Protein AF-L0PH10-F1 (afdb_monomer_lite)

Organism: Pneumocystis jirovecii (NCBI:txid42068)

Foldseek 3Di:
DAPPDLVVLLVVLVVCVVVVVLVVSLVNLPDPVSLVPDLSSLLSNLVSCVSVVVLVVSLCSLVVDPPPVPVPPDPDDDDPVPPDQDSQLVSLQSNLVSCVSVVVLVSSLVSLVSSCSRPVPPVVSVCCNVVVCSPPPPPPPDD

pLDDT: mean 80.14, std 20.11, range [38.38, 98.44]

Sequence (143 aa):
MGIEDPNDAFWLAQVYYHTGHYARARGLLMNRYLLEISVACRYLAALCLFKLSKWQEALDLLEEQNPYRQEVLSETVAKNPDGGVKFEASICYLRGVLYTNLNKFDKAKECYKEALVIDAKCYEAFEQLISNNLMTAEEGMKD

Secondary structure (DSSP, 8-state):
-----HHHHHHHHHHHHHTT-HHHHHHHH--HHHHHH-HHHHHHHHHHHHHTT-HHHHHHHHHTT-GGGS-TT-TTS---TT-PPPHHHHHHHHHHHHHHHTT-HHHHHHHHHHHHHH-TT-HHHHHHHHHT-TTSSSSS---

InterPro domains:
  IPR011990 Tetratricopeptide-like helical domain superfamily [G3DSA:1.25.40.10] (2-142)
  IPR011990 Tetratricopeptide-like helical domain superfamily [SSF48452] (6-129)
  IPR019734 Tetratricopeptide repeat [PF00515] (89-119)
  IPR019734 Tetratricopeptide repeat [PS50005] (89-122)
  IPR019734 Tetratricopeptide repeat [SM00028] (39-72)
  IPR019734 Tetratricopeptide repeat [SM00028] (89-122)

Structure (mmCIF, N/CA/C/O backbone):
data_AF-L0PH10-F1
#
_entry.id   AF-L0PH10-F1
#
loop_
_atom_site.group_PDB
_atom_site.id
_atom_site.type_symbol
_atom_site.label_atom_id
_atom_site.label_alt_id
_atom_site.label_comp_id
_atom_site.label_asym_id
_atom_site.label_entity_id
_atom_site.label_seq_id
_atom_site.pdbx_PDB_ins_code
_atom_site.Cartn_x
_atom_site.Cartn_y
_atom_site.Cartn_z
_atom_site.occupancy
_atom_site.B_iso_or_equiv
_atom_site.auth_seq_id
_atom_site.auth_comp_id
_atom_site.auth_asym_id
_atom_site.auth_atom_id
_atom_site.pdbx_PDB_model_num
ATOM 1 N N . MET A 1 1 ? 21.386 -7.491 -18.103 1.00 45.81 1 MET A N 1
ATOM 2 C CA . MET A 1 1 ? 20.782 -6.266 -18.655 1.00 45.81 1 MET A CA 1
ATOM 3 C C . MET A 1 1 ? 19.554 -6.001 -17.803 1.00 45.81 1 MET A C 1
ATOM 5 O O . MET A 1 1 ? 18.572 -6.719 -17.939 1.00 45.81 1 MET A O 1
ATOM 9 N N . GLY A 1 2 ? 19.709 -5.182 -16.761 1.00 60.03 2 GLY A N 1
ATOM 10 C CA . GLY A 1 2 ? 18.606 -4.871 -15.848 1.00 60.03 2 GLY A CA 1
ATOM 11 C C . GLY A 1 2 ? 17.652 -3.894 -16.521 1.00 60.03 2 GLY A C 1
ATOM 12 O O . GLY A 1 2 ? 18.070 -3.173 -17.421 1.00 60.03 2 GLY A O 1
ATOM 13 N N . ILE A 1 3 ? 16.384 -3.885 -16.115 1.00 67.50 3 ILE A N 1
ATOM 14 C CA . ILE A 1 3 ? 15.494 -2.790 -16.498 1.00 67.50 3 ILE A CA 1
ATOM 15 C C . ILE A 1 3 ? 16.003 -1.541 -15.776 1.00 67.50 3 ILE A C 1
ATOM 17 O O . ILE A 1 3 ? 15.975 -1.490 -14.546 1.00 67.50 3 ILE A O 1
ATOM 21 N N . GLU A 1 4 ? 16.549 -0.597 -16.538 1.00 71.38 4 GLU A N 1
ATOM 22 C CA . GLU A 1 4 ? 17.105 0.655 -16.010 1.00 71.38 4 GLU A CA 1
ATOM 23 C C . GLU A 1 4 ? 16.027 1.739 -15.874 1.00 71.38 4 GLU A C 1
ATOM 25 O O . GLU A 1 4 ? 16.144 2.597 -15.002 1.00 71.38 4 GLU A O 1
ATOM 30 N N . ASP A 1 5 ? 14.949 1.663 -16.664 1.00 87.88 5 ASP A N 1
ATOM 31 C CA . ASP A 1 5 ? 13.838 2.612 -16.601 1.00 87.88 5 ASP A CA 1
ATOM 32 C C . ASP A 1 5 ? 12.789 2.208 -15.538 1.00 87.88 5 ASP A C 1
ATOM 34 O O . ASP A 1 5 ? 12.239 1.099 -15.581 1.00 87.88 5 ASP A O 1
ATOM 38 N N . PRO A 1 6 ? 12.467 3.085 -14.569 1.00 87.62 6 PRO A N 1
ATOM 39 C CA . PRO A 1 6 ? 11.489 2.771 -13.532 1.00 87.62 6 PRO A CA 1
ATOM 40 C C . PRO A 1 6 ? 10.066 2.548 -14.026 1.00 87.62 6 PRO A C 1
ATOM 42 O O . PRO A 1 6 ? 9.339 1.788 -13.388 1.00 87.62 6 PRO A O 1
ATOM 45 N N . ASN A 1 7 ? 9.652 3.186 -15.121 1.00 88.81 7 ASN A N 1
ATOM 46 C CA . ASN A 1 7 ? 8.307 3.009 -15.656 1.00 88.81 7 ASN A CA 1
ATOM 47 C C . ASN A 1 7 ? 8.181 1.631 -16.303 1.00 88.81 7 ASN A C 1
ATOM 49 O O . ASN A 1 7 ? 7.219 0.922 -16.020 1.00 88.81 7 ASN A O 1
ATOM 53 N N . ASP A 1 8 ? 9.174 1.203 -17.084 1.00 93.06 8 ASP A N 1
ATOM 54 C CA . ASP A 1 8 ? 9.200 -0.150 -17.656 1.00 93.06 8 ASP A CA 1
ATOM 55 C C . ASP A 1 8 ? 9.178 -1.222 -16.558 1.00 93.06 8 ASP A C 1
ATOM 57 O O . ASP A 1 8 ? 8.422 -2.199 -16.629 1.00 93.06 8 ASP A O 1
ATOM 61 N N . ALA A 1 9 ? 9.972 -1.021 -15.499 1.00 92.81 9 ALA A N 1
ATOM 62 C CA . ALA A 1 9 ? 10.009 -1.930 -14.358 1.00 92.81 9 ALA A CA 1
ATOM 63 C C . ALA A 1 9 ? 8.660 -1.965 -13.628 1.00 92.81 9 ALA A C 1
ATOM 65 O O . ALA A 1 9 ? 8.181 -3.044 -13.266 1.00 92.81 9 ALA A O 1
ATOM 66 N N . PHE A 1 10 ? 8.032 -0.801 -13.443 1.00 93.31 10 PHE A N 1
ATOM 67 C CA . PHE A 1 10 ? 6.716 -0.671 -12.830 1.00 93.31 10 PHE A CA 1
ATOM 68 C C . PHE A 1 10 ? 5.634 -1.389 -13.642 1.00 93.31 10 PHE A C 1
ATOM 70 O O . PHE A 1 10 ? 4.932 -2.237 -13.088 1.00 93.31 10 PHE A O 1
ATOM 77 N N . TRP A 1 11 ? 5.522 -1.120 -14.946 1.00 94.25 11 TRP A N 1
ATOM 78 C CA . TRP A 1 11 ? 4.497 -1.724 -15.804 1.00 94.25 11 TRP A CA 1
ATOM 79 C C . TRP A 1 11 ? 4.658 -3.241 -15.901 1.00 94.25 11 TRP A C 1
ATOM 81 O O . TRP A 1 11 ? 3.678 -3.981 -15.775 1.00 94.25 11 TRP A O 1
ATOM 91 N N . LEU A 1 12 ? 5.891 -3.740 -16.031 1.00 95.62 12 LEU A N 1
ATOM 92 C CA . LEU A 1 12 ? 6.140 -5.180 -16.008 1.00 95.62 12 LEU A CA 1
ATOM 93 C C . LEU A 1 12 ? 5.771 -5.798 -14.649 1.00 95.62 12 LEU A C 1
ATOM 95 O O . LEU A 1 12 ? 5.140 -6.859 -14.590 1.00 95.62 12 LEU A O 1
ATOM 99 N N . ALA A 1 13 ? 6.126 -5.139 -13.545 1.00 96.44 13 ALA A N 1
ATOM 100 C CA . ALA A 1 13 ? 5.748 -5.599 -12.215 1.00 96.44 13 ALA A CA 1
ATOM 101 C C . ALA A 1 13 ? 4.228 -5.583 -12.000 1.00 96.44 13 ALA A C 1
ATOM 103 O O . ALA A 1 13 ? 3.709 -6.491 -11.349 1.00 96.44 13 ALA A O 1
ATOM 104 N N . GLN A 1 14 ? 3.502 -4.617 -12.571 1.00 95.88 14 GLN A N 1
ATOM 105 C CA . GLN A 1 14 ? 2.040 -4.582 -12.519 1.00 95.88 14 GLN A CA 1
ATOM 106 C C . GLN A 1 14 ? 1.418 -5.786 -13.224 1.00 95.88 14 GLN A C 1
ATOM 108 O O . GLN A 1 14 ? 0.504 -6.400 -12.674 1.00 95.88 14 GLN A O 1
ATOM 113 N N . VAL A 1 15 ? 1.940 -6.196 -14.385 1.00 97.69 15 VAL A N 1
ATOM 114 C CA . VAL A 1 15 ? 1.483 -7.426 -15.057 1.00 97.69 15 VAL A CA 1
ATOM 115 C C . VAL A 1 15 ? 1.692 -8.644 -14.152 1.00 97.69 15 VAL A C 1
ATOM 117 O O . VAL A 1 15 ? 0.779 -9.457 -13.974 1.00 97.69 15 VAL A O 1
ATOM 120 N N . TYR A 1 16 ? 2.858 -8.765 -13.510 1.00 97.94 16 TYR A N 1
ATOM 121 C CA . TYR A 1 16 ? 3.084 -9.838 -12.538 1.00 97.94 16 TYR A CA 1
ATOM 122 C C . TYR A 1 16 ? 2.136 -9.753 -11.335 1.00 97.94 16 TYR A C 1
ATOM 124 O O . TYR A 1 16 ? 1.640 -10.784 -10.886 1.00 97.94 16 TYR A O 1
ATOM 132 N N . TYR A 1 17 ? 1.846 -8.555 -10.830 1.00 98.00 17 TYR A N 1
ATOM 133 C CA . TYR A 1 17 ? 0.931 -8.349 -9.709 1.00 98.00 17 TYR A CA 1
ATOM 134 C C . TYR A 1 17 ? -0.499 -8.787 -10.047 1.00 98.00 17 TYR A C 1
ATOM 136 O O . TYR A 1 17 ? -1.081 -9.598 -9.328 1.00 98.00 17 TYR A O 1
ATOM 144 N N . HIS A 1 18 ? -1.050 -8.317 -11.169 1.00 97.12 18 HIS A N 1
ATOM 145 C CA . HIS A 1 18 ? -2.418 -8.641 -11.588 1.00 97.12 18 HIS A CA 1
ATOM 146 C C . HIS A 1 18 ? -2.599 -10.112 -11.981 1.00 97.12 18 HIS A C 1
ATOM 148 O O . HIS A 1 18 ? -3.701 -10.643 -11.877 1.00 97.12 18 HIS A O 1
ATOM 154 N N . THR A 1 19 ? -1.519 -10.795 -12.367 1.00 97.88 19 THR A N 1
ATOM 155 C CA . THR A 1 19 ? -1.518 -12.248 -12.615 1.00 97.88 19 THR A CA 1
ATOM 156 C C . THR A 1 19 ? -1.222 -13.084 -11.362 1.00 97.88 19 THR A C 1
ATOM 158 O O . THR A 1 19 ? -1.082 -14.300 -11.462 1.00 97.88 19 THR A O 1
ATOM 161 N N . GLY A 1 20 ? -1.106 -12.464 -10.181 1.00 97.31 20 GLY A N 1
ATOM 162 C CA . GLY A 1 20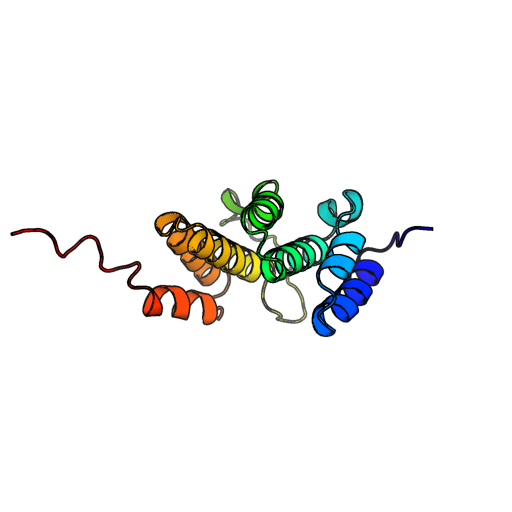 ? -0.881 -13.149 -8.902 1.00 97.31 20 GLY A CA 1
ATOM 163 C C . GLY A 1 20 ? 0.569 -13.569 -8.624 1.00 97.31 20 GLY A C 1
ATOM 164 O O . GLY A 1 20 ? 0.853 -14.187 -7.599 1.00 97.31 20 GLY A O 1
ATOM 165 N N . HIS A 1 21 ? 1.522 -13.213 -9.487 1.00 98.00 21 HIS A N 1
ATOM 166 C CA . HIS A 1 21 ? 2.945 -13.537 -9.342 1.00 98.00 21 HIS A CA 1
ATOM 167 C C . HIS A 1 21 ? 3.686 -12.535 -8.437 1.00 98.00 21 HIS A C 1
ATOM 169 O O . HIS A 1 21 ? 4.727 -11.983 -8.807 1.00 98.00 21 HIS A O 1
ATOM 175 N N . TYR A 1 22 ? 3.190 -12.321 -7.216 1.00 98.19 22 TYR A N 1
ATOM 176 C CA . TYR A 1 22 ? 3.689 -11.285 -6.299 1.00 98.19 22 TYR A CA 1
ATOM 177 C C . TYR A 1 22 ? 5.180 -11.424 -5.956 1.00 98.19 22 TYR A C 1
ATOM 179 O O . TYR A 1 22 ? 5.890 -10.428 -5.856 1.00 98.19 22 TYR A O 1
ATOM 187 N N . ALA A 1 23 ? 5.694 -12.652 -5.821 1.00 97.75 23 ALA A N 1
ATOM 188 C CA . ALA A 1 23 ? 7.109 -12.880 -5.522 1.00 97.75 23 ALA A CA 1
ATOM 189 C C . ALA A 1 23 ? 8.035 -12.465 -6.679 1.00 97.75 23 ALA A C 1
ATOM 191 O O . ALA A 1 23 ? 9.130 -11.959 -6.428 1.00 97.75 23 ALA A O 1
ATOM 192 N N . ARG A 1 24 ? 7.587 -12.640 -7.934 1.00 96.62 24 ARG A N 1
ATOM 193 C CA . ARG A 1 24 ? 8.325 -12.194 -9.127 1.00 96.62 24 ARG A CA 1
ATOM 194 C C . ARG A 1 24 ? 8.272 -10.679 -9.268 1.00 96.62 24 ARG A C 1
ATOM 196 O O . ARG A 1 24 ? 9.321 -10.071 -9.442 1.00 96.62 24 ARG A O 1
ATOM 203 N N . ALA A 1 25 ? 7.085 -10.087 -9.116 1.00 97.12 25 ALA A N 1
ATOM 204 C CA . ALA A 1 25 ? 6.906 -8.635 -9.114 1.00 97.12 25 ALA A CA 1
ATOM 205 C C . ALA A 1 25 ? 7.815 -7.972 -8.067 1.00 97.12 25 ALA A C 1
ATOM 207 O O . ALA A 1 25 ? 8.608 -7.093 -8.388 1.00 97.12 25 ALA A O 1
ATOM 208 N N . ARG A 1 26 ? 7.790 -8.481 -6.830 1.00 96.31 26 ARG A N 1
ATOM 209 C CA . ARG A 1 26 ? 8.693 -8.045 -5.763 1.00 96.31 26 ARG A CA 1
ATOM 210 C C . ARG A 1 26 ? 10.162 -8.221 -6.149 1.00 96.31 26 ARG A C 1
ATOM 212 O O . ARG A 1 26 ? 10.940 -7.304 -5.943 1.00 96.31 26 ARG A O 1
ATOM 219 N N . GLY A 1 27 ? 10.558 -9.381 -6.676 1.00 95.44 27 GLY A N 1
ATOM 220 C CA . GLY A 1 27 ? 11.950 -9.643 -7.067 1.00 95.44 27 GLY A CA 1
ATOM 221 C C . GLY A 1 27 ? 12.473 -8.677 -8.134 1.00 95.44 27 GLY A C 1
ATOM 222 O O . GLY A 1 27 ? 13.631 -8.283 -8.072 1.00 95.44 27 GLY A O 1
ATOM 223 N N . LEU A 1 28 ? 11.609 -8.258 -9.062 1.00 94.38 28 LEU A N 1
ATOM 224 C CA . LEU A 1 28 ? 11.922 -7.242 -10.066 1.00 94.38 28 LEU A CA 1
ATOM 225 C C . LEU A 1 28 ? 12.085 -5.846 -9.443 1.00 94.38 28 LEU A C 1
ATOM 227 O O . LEU A 1 28 ? 13.013 -5.123 -9.792 1.00 94.38 28 LEU A O 1
ATOM 231 N N . LEU A 1 29 ? 11.189 -5.478 -8.521 1.00 94.31 29 LEU A N 1
ATOM 232 C CA . LEU A 1 29 ? 11.137 -4.137 -7.928 1.00 94.31 29 LEU A CA 1
ATOM 233 C C . LEU A 1 29 ? 12.103 -3.924 -6.758 1.00 94.31 29 LEU A C 1
ATOM 235 O O . LEU A 1 29 ? 12.414 -2.781 -6.442 1.00 94.31 29 LEU A O 1
ATOM 239 N N . MET A 1 30 ? 12.590 -4.992 -6.117 1.00 90.88 30 MET A N 1
ATOM 240 C CA . MET A 1 30 ? 13.558 -4.956 -5.007 1.00 90.88 30 MET A CA 1
ATOM 241 C C . MET A 1 30 ? 14.979 -4.635 -5.492 1.00 90.88 30 MET A C 1
ATOM 243 O O . MET A 1 30 ? 15.951 -5.318 -5.177 1.00 90.88 30 MET A O 1
ATOM 247 N N . ASN A 1 31 ? 15.090 -3.576 -6.285 1.00 89.31 31 ASN A N 1
ATOM 248 C CA . ASN A 1 31 ? 16.327 -2.965 -6.727 1.00 89.31 31 ASN A CA 1
ATOM 249 C C . ASN A 1 31 ? 16.448 -1.607 -6.031 1.00 89.31 31 ASN A C 1
ATOM 251 O O . ASN A 1 31 ? 15.567 -0.761 -6.172 1.00 89.31 31 ASN A O 1
ATOM 255 N N . ARG A 1 32 ? 17.546 -1.394 -5.296 1.00 86.81 32 ARG A N 1
ATOM 256 C CA . ARG A 1 32 ? 17.765 -0.183 -4.492 1.00 86.81 32 ARG A CA 1
ATOM 257 C C . ARG A 1 32 ? 17.572 1.104 -5.297 1.00 86.81 32 ARG A C 1
ATOM 259 O O . ARG A 1 32 ? 16.931 2.016 -4.796 1.00 86.81 32 ARG A O 1
ATOM 266 N N . TYR A 1 33 ? 18.058 1.144 -6.538 1.00 87.88 33 TYR A N 1
ATOM 267 C CA . TYR A 1 33 ? 17.895 2.304 -7.412 1.00 87.88 33 TYR A CA 1
ATOM 268 C C . TYR A 1 33 ? 16.414 2.594 -7.684 1.00 87.88 33 TYR A C 1
ATOM 270 O O . TYR A 1 33 ? 15.951 3.699 -7.426 1.00 87.88 33 TYR A O 1
ATOM 278 N N . LEU A 1 34 ? 15.644 1.582 -8.103 1.00 87.62 34 LEU A N 1
ATOM 279 C CA . LEU A 1 34 ? 14.208 1.721 -8.383 1.00 87.62 34 LEU A CA 1
ATOM 280 C C . LEU A 1 34 ? 13.410 2.152 -7.150 1.00 87.62 34 LEU A C 1
ATOM 282 O O . LEU A 1 34 ? 12.523 2.999 -7.255 1.00 87.62 34 LEU A O 1
ATOM 286 N N . LEU A 1 35 ? 13.725 1.567 -5.992 1.00 87.88 35 LEU A N 1
ATOM 287 C CA . LEU A 1 35 ? 13.076 1.899 -4.727 1.00 87.88 35 LEU A CA 1
ATOM 288 C C . LEU A 1 35 ? 13.393 3.323 -4.274 1.00 87.88 35 LEU A C 1
ATOM 290 O O . LEU A 1 35 ? 12.548 3.936 -3.629 1.00 87.88 35 LEU A O 1
ATOM 294 N N . GLU A 1 36 ? 14.573 3.852 -4.592 1.00 84.00 36 GLU A N 1
ATOM 295 C CA . GLU A 1 36 ? 14.979 5.215 -4.246 1.00 84.00 36 GLU A CA 1
ATOM 296 C C . GLU A 1 36 ? 14.273 6.249 -5.129 1.00 84.00 36 GLU A C 1
ATOM 298 O O . GLU A 1 36 ? 13.696 7.201 -4.606 1.00 84.00 36 GLU A O 1
ATOM 303 N N . ILE A 1 37 ? 14.233 6.023 -6.446 1.00 81.94 37 ILE A N 1
ATOM 304 C CA . ILE A 1 37 ? 13.794 7.052 -7.402 1.00 81.94 37 ILE A CA 1
ATOM 305 C C . ILE A 1 37 ? 12.310 7.003 -7.777 1.00 81.94 37 ILE A C 1
ATOM 307 O O . ILE A 1 37 ? 11.788 7.993 -8.282 1.00 81.94 37 ILE A O 1
ATOM 311 N N . SER A 1 38 ? 11.614 5.880 -7.562 1.00 86.50 38 SER A N 1
ATOM 312 C CA . SER A 1 38 ? 10.210 5.725 -7.965 1.00 86.50 38 SER A CA 1
ATOM 313 C C . SER A 1 38 ? 9.313 5.332 -6.795 1.00 86.50 38 SER A C 1
ATOM 315 O O . SER A 1 38 ? 9.328 4.198 -6.306 1.00 86.50 38 SER A O 1
ATOM 317 N N . VAL A 1 39 ? 8.456 6.274 -6.392 1.00 87.12 39 VAL A N 1
ATOM 318 C CA . VAL A 1 39 ? 7.408 6.048 -5.382 1.00 87.12 39 VAL A CA 1
ATOM 319 C C . VAL A 1 39 ? 6.443 4.952 -5.838 1.00 87.12 39 VAL A C 1
ATOM 321 O O . VAL A 1 39 ? 6.056 4.107 -5.034 1.00 87.12 39 VAL A O 1
ATOM 324 N N . ALA A 1 40 ? 6.115 4.906 -7.131 1.00 89.81 40 ALA A N 1
ATOM 325 C CA . ALA A 1 40 ? 5.238 3.890 -7.703 1.00 89.81 40 ALA A CA 1
ATOM 326 C C . ALA A 1 40 ? 5.845 2.478 -7.587 1.00 89.81 40 ALA A C 1
ATOM 328 O O . ALA A 1 40 ? 5.162 1.546 -7.157 1.00 89.81 40 ALA A O 1
ATOM 329 N N . CYS A 1 41 ? 7.143 2.323 -7.885 1.00 92.12 41 CYS A N 1
ATOM 330 C CA . CYS A 1 41 ? 7.862 1.057 -7.704 1.00 92.12 41 CYS A CA 1
ATOM 331 C C . CYS A 1 41 ? 7.898 0.632 -6.235 1.00 92.12 41 CYS A C 1
ATOM 333 O O . CYS A 1 41 ? 7.613 -0.523 -5.919 1.00 92.12 41 CYS A O 1
ATOM 335 N N . ARG A 1 42 ? 8.208 1.567 -5.328 1.00 92.00 42 ARG A N 1
ATOM 336 C CA . ARG A 1 42 ? 8.244 1.306 -3.883 1.00 92.00 42 ARG A CA 1
ATOM 337 C C . ARG A 1 42 ? 6.878 0.871 -3.355 1.00 92.00 42 ARG A C 1
ATOM 339 O O . ARG A 1 42 ? 6.778 -0.143 -2.666 1.00 92.00 42 ARG A O 1
ATOM 346 N N . TYR A 1 43 ? 5.825 1.593 -3.728 1.00 93.94 43 TYR A N 1
ATOM 347 C CA . TYR A 1 43 ? 4.454 1.282 -3.339 1.00 93.94 43 TYR A CA 1
ATOM 348 C C . TYR A 1 43 ? 4.010 -0.090 -3.862 1.00 93.94 43 TYR A C 1
ATOM 350 O O . TYR A 1 43 ? 3.517 -0.916 -3.093 1.00 93.94 43 TYR A O 1
ATOM 358 N N . LEU A 1 44 ? 4.246 -0.389 -5.143 1.00 95.81 44 LEU A N 1
ATOM 359 C CA . LEU A 1 44 ? 3.890 -1.685 -5.722 1.00 95.81 44 LEU A CA 1
ATOM 360 C C . LEU A 1 44 ? 4.684 -2.839 -5.091 1.00 95.81 44 LEU A C 1
ATOM 362 O O . LEU A 1 44 ? 4.136 -3.920 -4.867 1.00 95.81 44 LEU A O 1
ATOM 366 N N . ALA A 1 45 ? 5.952 -2.620 -4.740 1.00 96.38 45 ALA A N 1
ATOM 367 C CA . ALA A 1 45 ? 6.747 -3.604 -4.017 1.00 96.38 45 ALA A CA 1
ATOM 368 C C . ALA A 1 45 ? 6.198 -3.860 -2.601 1.00 96.38 45 ALA A C 1
ATOM 370 O O . ALA A 1 45 ? 6.102 -5.021 -2.191 1.00 96.38 45 ALA A O 1
ATOM 371 N N . ALA A 1 46 ? 5.761 -2.814 -1.891 1.00 96.81 46 ALA A N 1
ATOM 372 C CA . ALA A 1 46 ? 5.081 -2.947 -0.602 1.00 96.81 46 ALA A CA 1
ATOM 373 C C . ALA A 1 46 ? 3.753 -3.710 -0.733 1.00 96.81 46 ALA A C 1
ATOM 375 O O . ALA A 1 46 ? 3.482 -4.612 0.058 1.00 96.81 46 ALA A O 1
ATOM 376 N N . LEU A 1 47 ? 2.957 -3.434 -1.774 1.00 97.50 47 LEU A N 1
ATOM 377 C CA . LEU A 1 47 ? 1.744 -4.200 -2.074 1.00 97.50 47 LEU A CA 1
ATOM 378 C C . LEU A 1 47 ? 2.045 -5.679 -2.346 1.00 97.50 47 LEU A C 1
ATOM 380 O O . LEU A 1 47 ? 1.280 -6.548 -1.927 1.00 97.50 47 LEU A O 1
ATOM 384 N N . CYS A 1 48 ? 3.149 -5.992 -3.028 1.00 98.44 48 CYS A N 1
ATOM 385 C CA . CYS A 1 48 ? 3.572 -7.379 -3.225 1.00 98.44 48 CYS A CA 1
ATOM 386 C C . CYS A 1 48 ? 3.941 -8.046 -1.896 1.00 98.44 48 CYS A C 1
ATOM 388 O O . CYS A 1 48 ? 3.544 -9.184 -1.657 1.00 98.44 48 CYS A O 1
ATOM 390 N N . LEU A 1 49 ? 4.681 -7.354 -1.025 1.00 98.31 49 LEU A N 1
ATOM 391 C CA . LEU A 1 49 ? 5.023 -7.853 0.311 1.00 98.31 49 LEU A CA 1
ATOM 392 C C . LEU A 1 49 ? 3.770 -8.079 1.166 1.00 98.31 49 LEU A C 1
ATOM 394 O O . LEU A 1 49 ? 3.663 -9.122 1.808 1.00 98.31 49 LEU A O 1
ATOM 398 N N . PHE A 1 50 ? 2.793 -7.171 1.091 1.00 98.00 50 PHE A N 1
ATOM 399 C CA . PHE A 1 50 ? 1.474 -7.340 1.696 1.00 98.00 50 PHE A CA 1
ATOM 400 C C . PHE A 1 50 ? 0.778 -8.604 1.160 1.00 98.00 50 PHE A C 1
ATOM 402 O O . PHE A 1 50 ? 0.399 -9.485 1.921 1.00 98.00 50 PHE A O 1
ATOM 409 N N . LYS A 1 51 ? 0.693 -8.797 -0.160 1.00 98.19 51 LYS A N 1
ATOM 410 C CA . LYS A 1 51 ? 0.091 -10.021 -0.727 1.00 98.19 51 LYS A CA 1
ATOM 411 C C . LYS A 1 51 ? 0.823 -11.317 -0.342 1.00 98.19 51 LYS A C 1
ATOM 413 O O . LYS A 1 51 ? 0.240 -12.390 -0.447 1.00 98.19 51 LYS A O 1
ATOM 418 N N . LEU A 1 52 ? 2.074 -11.222 0.106 1.00 97.94 52 LEU A N 1
ATOM 419 C CA . LEU A 1 52 ? 2.891 -12.333 0.602 1.00 97.94 52 LEU A CA 1
ATOM 420 C C . LEU A 1 52 ? 2.894 -12.453 2.137 1.00 97.94 52 LEU A C 1
ATOM 422 O O . LEU A 1 52 ? 3.695 -13.215 2.677 1.00 97.94 52 LEU A O 1
ATOM 426 N N . SER A 1 53 ? 2.055 -11.691 2.839 1.00 98.00 53 SER A N 1
ATOM 427 C CA . SER A 1 53 ? 1.979 -11.643 4.303 1.00 98.00 53 SER A CA 1
ATOM 428 C C . SER A 1 53 ? 3.275 -11.246 5.017 1.00 98.00 53 SER A C 1
ATOM 430 O O . SER A 1 53 ? 3.476 -11.544 6.194 1.00 98.00 53 SER A O 1
ATOM 432 N N . LYS A 1 54 ? 4.171 -10.542 4.320 1.00 97.94 54 LYS A N 1
ATOM 433 C CA . LYS A 1 54 ? 5.446 -10.036 4.849 1.00 97.94 54 LYS A CA 1
ATOM 434 C C . LYS A 1 54 ? 5.262 -8.623 5.395 1.00 97.94 54 LYS A C 1
ATOM 436 O O . LYS A 1 54 ? 5.815 -7.661 4.867 1.00 97.94 54 LYS A O 1
ATOM 441 N N . TRP A 1 55 ? 4.439 -8.499 6.436 1.00 97.31 55 TRP A N 1
ATOM 442 C CA . TRP A 1 55 ? 3.957 -7.204 6.927 1.00 97.31 55 TRP A CA 1
ATOM 443 C C . TRP A 1 55 ? 5.074 -6.285 7.421 1.00 97.31 55 TRP A C 1
ATOM 445 O O . TRP A 1 55 ? 5.085 -5.108 7.078 1.00 97.31 55 TRP A O 1
ATOM 455 N N . GLN A 1 56 ? 6.018 -6.823 8.200 1.00 96.62 56 GLN A N 1
ATOM 456 C CA . GLN A 1 56 ? 7.118 -6.029 8.749 1.00 96.62 56 GLN A CA 1
ATOM 457 C C . GLN A 1 56 ? 8.063 -5.546 7.639 1.00 96.62 56 GLN A C 1
ATOM 459 O O . GLN A 1 56 ? 8.328 -4.357 7.578 1.00 96.62 56 GLN A O 1
ATOM 464 N N . GLU A 1 57 ? 8.448 -6.410 6.688 1.00 96.12 57 GLU A N 1
ATOM 465 C CA . GLU A 1 57 ? 9.259 -6.002 5.523 1.00 96.12 57 GLU A CA 1
ATOM 466 C C . GLU A 1 57 ? 8.560 -4.914 4.688 1.00 96.12 57 GLU A C 1
ATOM 468 O O . GLU A 1 57 ? 9.205 -3.990 4.199 1.00 96.12 57 GLU A O 1
ATOM 473 N N . ALA A 1 58 ? 7.236 -5.016 4.506 1.00 96.50 58 ALA A N 1
ATOM 474 C CA . ALA A 1 58 ? 6.465 -4.000 3.789 1.00 96.50 58 ALA A CA 1
ATOM 475 C C . ALA A 1 58 ? 6.455 -2.664 4.538 1.00 96.50 58 ALA A C 1
ATOM 477 O O . ALA A 1 58 ? 6.532 -1.611 3.911 1.00 96.50 58 ALA A O 1
ATOM 478 N N . LEU A 1 59 ? 6.345 -2.712 5.868 1.00 94.38 59 LEU A N 1
ATOM 479 C CA . LEU A 1 59 ? 6.350 -1.525 6.707 1.00 94.38 59 LEU A CA 1
ATOM 480 C C . LEU A 1 59 ? 7.728 -0.862 6.690 1.00 94.38 59 LEU A C 1
ATOM 482 O O . LEU A 1 59 ? 7.793 0.331 6.430 1.00 94.38 59 LEU A O 1
ATOM 486 N N . ASP A 1 60 ? 8.804 -1.628 6.866 1.00 92.81 60 ASP A N 1
ATOM 487 C CA . ASP A 1 60 ? 10.180 -1.121 6.820 1.00 92.81 60 ASP A CA 1
ATOM 488 C C . ASP A 1 60 ? 10.446 -0.412 5.481 1.00 92.81 60 ASP A C 1
ATOM 490 O O . ASP A 1 60 ? 10.901 0.729 5.459 1.00 92.81 60 ASP A O 1
ATOM 494 N N . LEU A 1 61 ? 10.013 -1.011 4.363 1.00 92.12 61 LEU A N 1
ATOM 495 C CA . LEU A 1 61 ? 10.128 -0.408 3.031 1.00 92.12 61 LEU A CA 1
ATOM 496 C C . LEU A 1 61 ? 9.406 0.947 2.898 1.00 92.12 61 LEU A C 1
ATOM 498 O O . LEU A 1 61 ? 9.844 1.813 2.138 1.00 92.12 61 LEU A O 1
ATOM 502 N N . LEU A 1 62 ? 8.275 1.123 3.586 1.00 88.31 62 LEU A N 1
ATOM 503 C CA . LEU A 1 62 ? 7.479 2.353 3.548 1.00 88.31 62 LEU A CA 1
ATOM 504 C C . LEU A 1 62 ? 7.911 3.377 4.612 1.00 88.31 62 LEU A C 1
ATOM 506 O O . LEU A 1 62 ? 7.697 4.572 4.420 1.00 88.31 62 LEU A O 1
ATOM 510 N N . GLU A 1 63 ? 8.486 2.935 5.733 1.00 77.62 63 GLU A N 1
ATOM 511 C CA . GLU A 1 63 ? 8.870 3.784 6.867 1.00 77.62 63 GLU A CA 1
ATOM 512 C C . GLU A 1 63 ? 10.303 4.299 6.790 1.00 77.62 63 GLU A C 1
ATOM 514 O O . GLU A 1 63 ? 10.540 5.438 7.193 1.00 77.62 63 GLU A O 1
ATOM 519 N N . GLU A 1 64 ? 11.236 3.528 6.217 1.00 58.38 64 GLU A N 1
ATOM 520 C CA . GLU A 1 64 ? 12.627 3.958 5.995 1.00 58.38 64 GLU A CA 1
ATOM 521 C C . GLU A 1 64 ? 12.717 5.241 5.153 1.00 58.38 64 GLU A C 1
ATOM 523 O O . GLU A 1 64 ? 13.742 5.918 5.164 1.00 58.38 64 GLU A O 1
ATOM 528 N N . GLN A 1 65 ? 11.637 5.602 4.453 1.00 51.84 65 GLN A N 1
ATOM 529 C CA . GLN A 1 65 ? 11.514 6.802 3.636 1.00 51.84 65 GLN A CA 1
ATOM 530 C C . GLN A 1 65 ? 10.116 7.416 3.788 1.00 51.84 65 GLN A C 1
ATOM 532 O O . GLN A 1 65 ? 9.388 7.545 2.802 1.00 51.84 65 GLN A O 1
ATOM 537 N N . ASN A 1 66 ? 9.727 7.800 5.011 1.00 50.72 66 ASN A N 1
ATOM 538 C CA . ASN A 1 66 ? 8.573 8.680 5.227 1.00 50.72 66 ASN A CA 1
ATOM 539 C C . ASN A 1 66 ? 9.014 10.151 5.419 1.00 50.72 66 ASN A C 1
ATOM 541 O O . ASN A 1 66 ? 9.029 10.639 6.553 1.00 50.72 66 ASN A O 1
ATOM 545 N N . PRO A 1 67 ? 9.367 10.883 4.341 1.00 48.44 67 PRO A N 1
ATOM 546 C CA . PRO A 1 67 ? 9.694 12.309 4.420 1.00 48.44 67 PRO A CA 1
ATOM 547 C C . PRO A 1 67 ? 8.482 13.177 4.809 1.00 48.44 67 PRO A C 1
ATOM 549 O O . PRO A 1 67 ? 8.633 14.334 5.187 1.00 48.44 67 PRO A O 1
ATOM 552 N N . TYR A 1 68 ? 7.268 12.624 4.781 1.00 52.75 68 TYR A N 1
ATOM 553 C CA . TYR A 1 68 ? 6.026 13.388 4.901 1.00 52.75 68 TYR A CA 1
ATOM 554 C C . TYR A 1 68 ? 5.591 13.648 6.345 1.00 52.75 68 TYR A C 1
ATOM 556 O O . TYR A 1 68 ? 4.649 14.404 6.5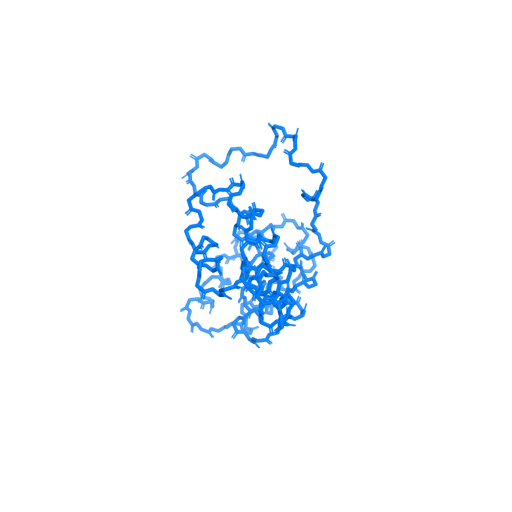73 1.00 52.75 68 TYR A O 1
ATOM 564 N N . ARG A 1 69 ? 6.309 13.107 7.343 1.00 49.44 69 ARG A N 1
ATOM 565 C CA . ARG A 1 69 ? 6.058 13.437 8.757 1.00 49.44 69 ARG A CA 1
ATOM 566 C C . ARG A 1 69 ? 6.368 14.908 9.089 1.00 49.44 69 ARG A C 1
ATOM 568 O O . ARG A 1 69 ? 5.951 15.375 10.144 1.00 49.44 69 ARG A O 1
ATOM 575 N N . GLN A 1 70 ? 7.090 15.627 8.219 1.00 43.88 70 GLN A N 1
ATOM 576 C CA . GLN A 1 70 ? 7.462 17.037 8.418 1.00 43.88 70 GLN A CA 1
ATOM 577 C C . GLN A 1 70 ? 6.912 18.020 7.368 1.00 43.88 70 GLN A C 1
ATOM 579 O O . GLN A 1 70 ? 6.981 19.222 7.604 1.00 43.88 70 GLN A O 1
ATOM 584 N N . GLU A 1 71 ? 6.294 17.563 6.274 1.00 47.31 71 GLU A N 1
ATOM 585 C CA . GLU A 1 71 ? 5.804 18.444 5.195 1.00 47.31 71 GLU A CA 1
ATOM 586 C C . GLU A 1 71 ? 4.289 18.362 4.964 1.00 47.31 71 GLU A C 1
ATOM 588 O O . GLU A 1 71 ? 3.806 18.436 3.839 1.00 47.31 71 GLU A O 1
ATOM 593 N N . VAL A 1 72 ? 3.490 18.310 6.031 1.00 46.22 72 VAL A N 1
ATOM 594 C CA . VAL A 1 72 ? 2.032 18.539 5.911 1.00 46.22 72 VAL A CA 1
ATOM 595 C C . VAL A 1 72 ? 1.711 20.034 5.654 1.00 46.22 72 VAL A C 1
ATOM 597 O O . VAL A 1 72 ? 0.553 20.430 5.606 1.00 46.22 72 VAL A O 1
ATOM 600 N N . LEU A 1 73 ? 2.725 20.888 5.442 1.00 45.00 73 LEU A N 1
ATOM 601 C CA . LEU A 1 73 ? 2.572 22.331 5.195 1.00 45.00 73 LEU A CA 1
ATOM 602 C C . LEU A 1 73 ? 3.421 22.887 4.035 1.00 45.00 73 LEU A C 1
ATOM 604 O O . LEU A 1 73 ? 3.621 24.097 3.971 1.00 45.00 73 LEU A O 1
ATOM 608 N N . SER A 1 74 ? 3.919 22.057 3.112 1.00 38.38 74 SER A N 1
ATOM 609 C CA . SER A 1 74 ? 4.631 22.572 1.930 1.00 38.38 74 SER A CA 1
ATOM 610 C C . SER A 1 74 ? 3.776 22.410 0.674 1.00 38.38 74 SER A C 1
ATOM 612 O O . SER A 1 74 ? 3.499 21.301 0.222 1.00 38.38 74 SER A O 1
ATOM 614 N N . GLU A 1 75 ? 3.331 23.537 0.120 1.00 44.50 75 GLU A N 1
ATOM 615 C CA . GLU A 1 75 ? 2.481 23.691 -1.071 1.00 44.50 75 GLU A CA 1
ATOM 616 C C . GLU A 1 75 ? 3.124 23.198 -2.395 1.00 44.50 75 GLU A C 1
ATOM 618 O O . GLU A 1 75 ? 2.835 23.729 -3.467 1.00 44.50 75 GLU A O 1
ATOM 623 N N . THR A 1 76 ? 4.002 22.190 -2.379 1.00 40.09 76 THR A N 1
ATOM 624 C CA . THR A 1 76 ? 4.866 21.855 -3.528 1.00 40.09 76 THR A CA 1
ATOM 625 C C . THR A 1 76 ? 4.950 20.375 -3.903 1.00 40.09 76 THR A C 1
ATOM 627 O O . THR A 1 76 ? 5.795 20.010 -4.721 1.00 40.09 76 THR A O 1
ATOM 630 N N . VAL A 1 77 ? 4.044 19.509 -3.436 1.00 44.94 77 VAL A N 1
ATOM 631 C CA . VAL A 1 77 ? 3.949 18.154 -4.010 1.00 44.94 77 VAL A CA 1
ATOM 632 C C . VAL A 1 77 ? 3.168 18.227 -5.320 1.00 44.94 77 VAL A C 1
ATOM 634 O O . VAL A 1 77 ? 1.970 18.512 -5.335 1.00 44.94 77 VAL A O 1
ATOM 637 N N . ALA A 1 78 ? 3.908 18.051 -6.415 1.00 41.94 78 ALA A N 1
ATOM 638 C CA . ALA A 1 78 ? 3.483 18.108 -7.805 1.00 41.94 78 ALA A CA 1
ATOM 639 C C . ALA A 1 78 ? 2.007 17.736 -8.009 1.00 41.94 78 ALA A C 1
ATOM 641 O O . ALA A 1 78 ? 1.556 16.640 -7.678 1.00 41.94 78 ALA A O 1
ATOM 642 N N . LYS A 1 79 ? 1.254 18.665 -8.606 1.00 39.03 79 LYS A N 1
ATOM 643 C CA . LYS A 1 79 ? -0.048 18.359 -9.195 1.00 39.03 79 LYS A CA 1
ATOM 644 C C . LYS A 1 79 ? 0.168 17.221 -10.189 1.00 39.03 79 LYS A C 1
ATOM 646 O O . LYS A 1 79 ? 0.696 17.470 -11.267 1.00 39.03 79 LYS A O 1
ATOM 651 N N . ASN A 1 80 ? -0.245 16.005 -9.845 1.00 43.53 80 ASN A N 1
ATOM 652 C CA . ASN A 1 80 ? -0.492 14.985 -10.853 1.00 43.53 80 ASN A CA 1
ATOM 653 C C . ASN A 1 80 ? -1.632 15.535 -11.728 1.00 43.53 80 ASN A C 1
ATOM 655 O O . ASN A 1 80 ? -2.739 15.721 -11.211 1.00 43.53 80 ASN A O 1
ATOM 659 N N . PRO A 1 81 ? -1.383 15.868 -13.007 1.00 40.50 81 PRO A N 1
ATOM 660 C CA . PRO A 1 81 ? -2.386 16.491 -13.873 1.00 40.50 81 PRO A CA 1
ATOM 661 C C . PRO A 1 81 ? -3.598 15.579 -14.131 1.00 40.50 81 PRO A C 1
ATOM 6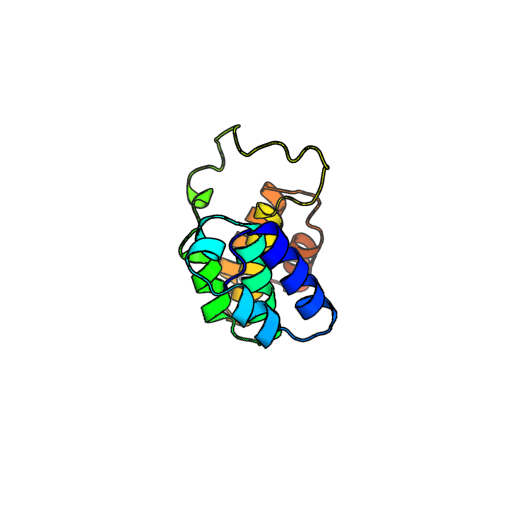63 O O . PRO A 1 81 ? -4.643 16.060 -14.560 1.00 40.50 81 PRO A O 1
ATOM 666 N N . ASP A 1 82 ? -3.481 14.293 -13.795 1.00 47.69 82 ASP A N 1
ATOM 667 C CA . ASP A 1 82 ? -4.448 13.251 -14.140 1.00 47.69 82 ASP A CA 1
ATOM 668 C C . ASP A 1 82 ? -5.539 13.033 -13.075 1.00 47.69 82 ASP A C 1
ATOM 670 O O . ASP A 1 82 ? -6.430 12.208 -13.262 1.00 47.69 82 ASP A O 1
ATOM 674 N N . GLY A 1 83 ? -5.489 13.739 -11.936 1.00 44.84 83 GLY A N 1
ATOM 675 C CA . GLY A 1 83 ? -6.525 13.643 -10.894 1.00 44.84 83 GLY A CA 1
ATOM 676 C C . GLY A 1 83 ? -6.638 12.275 -10.197 1.00 44.84 83 GLY A C 1
ATOM 677 O O . GLY A 1 83 ? -7.640 12.020 -9.529 1.00 44.84 83 GLY A O 1
ATOM 678 N N . GLY A 1 84 ? -5.636 11.401 -10.352 1.00 49.03 84 GLY A N 1
ATOM 679 C CA . GLY A 1 84 ? -5.555 10.099 -9.686 1.00 49.03 84 GLY A CA 1
ATOM 680 C C . GLY A 1 84 ? -5.281 10.197 -8.181 1.00 49.03 84 GLY A C 1
ATOM 681 O O . GLY A 1 84 ? -4.808 11.226 -7.690 1.00 49.03 84 GLY A O 1
ATOM 682 N N . VAL A 1 85 ? -5.571 9.108 -7.455 1.00 54.25 85 VAL A N 1
ATOM 683 C CA . VAL A 1 85 ? -5.304 8.988 -6.012 1.00 54.25 85 VAL A CA 1
ATOM 684 C C . VAL A 1 85 ? -3.833 9.293 -5.753 1.00 54.25 85 VAL A C 1
ATOM 686 O O . VAL A 1 85 ? -2.938 8.711 -6.368 1.00 54.25 85 VAL A O 1
ATOM 689 N N . LYS A 1 86 ? -3.589 10.219 -4.829 1.00 69.81 86 LYS A N 1
ATOM 690 C CA . LYS A 1 86 ? -2.247 10.565 -4.371 1.00 69.81 86 LYS A CA 1
ATOM 691 C C . LYS A 1 86 ? -1.590 9.313 -3.788 1.00 69.81 86 LYS A C 1
ATOM 693 O O . LYS A 1 86 ? -2.152 8.686 -2.882 1.00 69.81 86 LYS A O 1
ATOM 698 N N . PHE A 1 87 ? -0.423 8.924 -4.308 1.00 77.62 87 PHE A N 1
ATOM 699 C CA . PHE A 1 87 ? 0.325 7.773 -3.787 1.00 77.62 87 PHE A CA 1
ATOM 700 C C . PHE A 1 87 ? 0.552 7.912 -2.278 1.00 77.62 87 PHE A C 1
ATOM 702 O O . PHE A 1 87 ? 0.550 6.918 -1.566 1.00 77.62 87 PHE A O 1
ATOM 709 N N . GLU A 1 88 ? 0.650 9.141 -1.784 1.00 81.06 88 GLU A N 1
ATOM 710 C CA . GLU A 1 88 ? 0.761 9.506 -0.379 1.00 81.06 88 GLU A CA 1
ATOM 711 C C . GLU A 1 88 ? -0.421 8.985 0.453 1.00 81.06 88 GLU A C 1
ATOM 713 O O . GLU A 1 88 ? -0.210 8.266 1.429 1.00 81.06 88 GLU A O 1
ATOM 718 N N . ALA A 1 89 ? -1.666 9.256 0.038 1.00 87.19 89 ALA A N 1
ATOM 719 C CA . ALA A 1 89 ? -2.852 8.744 0.731 1.00 87.19 89 ALA A CA 1
ATOM 720 C C . ALA A 1 89 ? -2.900 7.209 0.682 1.00 87.19 89 ALA A C 1
ATOM 722 O O . ALA A 1 89 ? -3.155 6.556 1.694 1.00 87.19 89 ALA A O 1
ATOM 723 N N . SER A 1 90 ? -2.565 6.629 -0.476 1.00 90.00 90 SER A N 1
ATOM 724 C CA . SER A 1 90 ? -2.503 5.172 -0.664 1.00 90.00 90 SER A CA 1
ATOM 725 C C . SER A 1 90 ? -1.438 4.505 0.216 1.00 90.00 90 SER A C 1
ATOM 727 O O . SER A 1 90 ? -1.653 3.404 0.726 1.00 90.00 90 SER A O 1
ATOM 729 N N . ILE A 1 91 ? -0.293 5.162 0.418 1.00 91.44 91 ILE A N 1
ATOM 730 C CA . ILE A 1 91 ? 0.790 4.704 1.293 1.00 91.44 91 ILE A CA 1
ATOM 731 C C . ILE A 1 91 ? 0.362 4.796 2.758 1.00 91.44 91 ILE A C 1
ATOM 733 O O . ILE A 1 91 ? 0.548 3.824 3.488 1.00 91.44 91 ILE A O 1
ATOM 737 N N . CYS A 1 92 ? -0.236 5.909 3.196 1.00 91.88 92 CYS A N 1
ATOM 738 C CA . CYS A 1 92 ? -0.760 6.046 4.560 1.00 91.88 92 CYS A CA 1
ATOM 739 C C . CYS A 1 92 ? -1.831 4.988 4.855 1.00 91.88 92 CYS A C 1
ATOM 741 O O . CYS A 1 92 ? -1.751 4.303 5.875 1.00 91.88 92 CYS A O 1
ATOM 743 N N . TYR A 1 93 ? -2.764 4.764 3.926 1.00 94.06 93 TYR A N 1
ATOM 744 C CA . TYR A 1 93 ? -3.746 3.690 4.042 1.00 94.06 93 TYR A CA 1
ATOM 745 C C . TYR A 1 93 ? -3.073 2.316 4.170 1.00 94.06 93 TYR A C 1
ATOM 747 O O . TYR A 1 93 ? -3.350 1.579 5.118 1.00 94.06 93 TYR A O 1
ATOM 755 N N . LEU A 1 94 ? -2.134 1.983 3.275 1.00 95.31 94 LEU A N 1
ATOM 756 C CA . LEU A 1 94 ? -1.427 0.701 3.315 1.00 95.31 94 LEU A CA 1
ATOM 757 C C . LEU A 1 94 ? -0.635 0.521 4.620 1.00 95.31 94 LEU A C 1
ATOM 759 O O . LEU A 1 94 ? -0.663 -0.564 5.195 1.00 95.31 94 LEU A O 1
ATOM 763 N N . ARG A 1 95 ? 0.017 1.572 5.137 1.00 94.81 95 ARG A N 1
ATOM 764 C CA . ARG A 1 95 ? 0.670 1.548 6.460 1.00 94.81 95 ARG A CA 1
ATOM 765 C C . ARG A 1 95 ? -0.329 1.241 7.571 1.00 94.81 95 ARG A C 1
ATOM 767 O O . ARG A 1 95 ? -0.024 0.422 8.434 1.00 94.81 95 ARG A O 1
ATOM 774 N N . GLY A 1 96 ? -1.522 1.834 7.523 1.00 94.31 96 GLY A N 1
ATOM 775 C CA . GLY A 1 96 ? -2.614 1.512 8.440 1.00 94.31 96 GLY A CA 1
ATOM 776 C C . GLY A 1 96 ? -2.966 0.026 8.408 1.00 94.31 96 GLY A C 1
ATOM 777 O O . GLY A 1 96 ? -2.959 -0.631 9.448 1.00 94.31 96 GLY A O 1
ATOM 778 N N . VAL A 1 97 ? -3.149 -0.533 7.208 1.00 95.81 97 VAL A N 1
ATOM 779 C CA . VAL A 1 97 ? -3.453 -1.960 7.014 1.00 95.81 97 VAL A CA 1
ATOM 780 C C . VAL A 1 97 ? -2.333 -2.853 7.556 1.00 95.81 97 VAL A C 1
ATOM 782 O O . VAL A 1 97 ? -2.600 -3.852 8.229 1.00 95.81 97 VAL A O 1
ATOM 785 N N . LEU A 1 98 ? -1.073 -2.502 7.303 1.00 96.12 98 LEU A N 1
A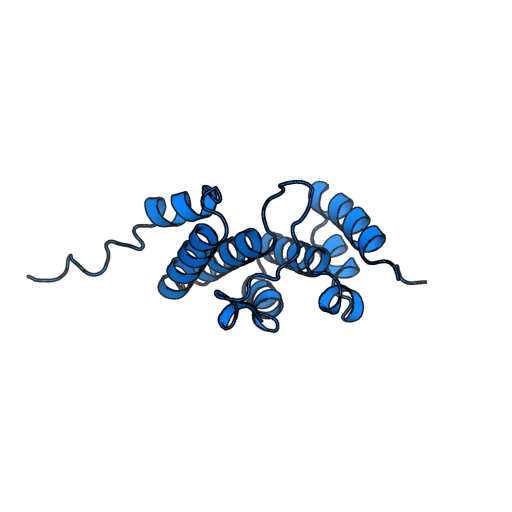TOM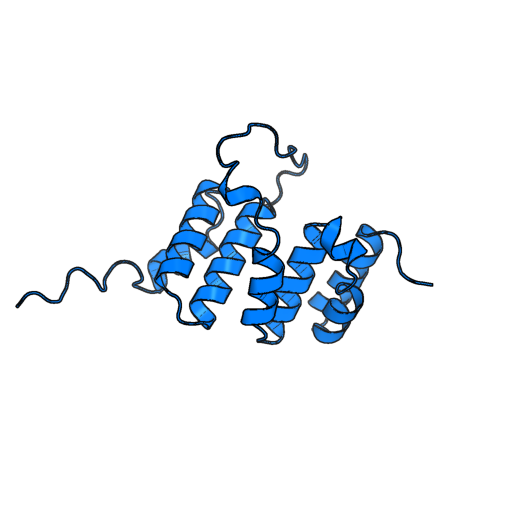 786 C CA . LEU A 1 98 ? 0.085 -3.236 7.818 1.00 96.12 98 LEU A CA 1
ATOM 787 C C . LEU A 1 98 ? 0.138 -3.199 9.348 1.00 96.12 98 LEU A C 1
ATOM 789 O O . LEU A 1 98 ? 0.338 -4.234 9.981 1.00 96.12 98 LEU A O 1
ATOM 793 N N . TYR A 1 99 ? -0.105 -2.036 9.952 1.00 95.31 99 TYR A N 1
ATOM 794 C CA . TYR A 1 99 ? -0.178 -1.903 11.401 1.00 95.31 99 TYR A CA 1
ATOM 795 C C . TYR A 1 99 ? -1.335 -2.699 12.013 1.00 95.31 99 TYR A C 1
ATOM 797 O O . TYR A 1 99 ? -1.126 -3.343 13.042 1.00 95.31 99 TYR A O 1
ATOM 805 N N . THR A 1 100 ? -2.506 -2.741 11.368 1.00 94.06 100 THR A N 1
ATOM 806 C CA . THR A 1 100 ? -3.627 -3.611 11.763 1.00 94.06 100 THR A CA 1
ATOM 807 C C . THR A 1 100 ? -3.210 -5.086 11.754 1.00 94.06 100 THR A C 1
ATOM 809 O O . THR A 1 100 ? -3.418 -5.778 12.745 1.00 94.06 100 THR A O 1
ATOM 812 N N . ASN A 1 101 ? -2.547 -5.563 10.692 1.00 95.06 101 ASN A N 1
ATOM 813 C CA . ASN A 1 101 ? -2.063 -6.953 10.597 1.00 95.06 101 ASN A CA 1
ATOM 814 C C . ASN A 1 101 ? -0.964 -7.290 11.623 1.00 95.06 101 ASN A C 1
ATOM 816 O O . ASN A 1 101 ? -0.740 -8.456 11.941 1.00 95.06 101 ASN A O 1
ATOM 820 N N . LEU A 1 102 ? -0.284 -6.272 12.152 1.00 94.69 102 LEU A N 1
ATOM 821 C CA . LEU A 1 102 ? 0.700 -6.384 13.229 1.00 94.69 102 LEU A CA 1
ATOM 822 C C . LEU A 1 102 ? 0.096 -6.140 14.626 1.00 94.69 102 LEU A C 1
ATOM 824 O O . LEU A 1 102 ? 0.851 -6.053 15.593 1.00 94.69 102 LEU A O 1
ATOM 828 N N . ASN A 1 103 ? -1.232 -6.009 14.743 1.00 93.69 103 ASN A N 1
ATOM 829 C CA . ASN A 1 103 ? -1.957 -5.685 15.980 1.00 93.69 103 ASN A CA 1
ATOM 830 C C . ASN A 1 103 ? -1.499 -4.376 16.663 1.00 93.69 103 ASN A C 1
ATOM 832 O O . ASN A 1 103 ? -1.616 -4.214 17.875 1.00 93.69 103 ASN A O 1
ATOM 836 N N . LYS A 1 104 ? -0.966 -3.418 15.895 1.00 91.38 104 LYS A N 1
ATOM 837 C CA . LYS A 1 104 ? -0.526 -2.088 16.360 1.00 91.38 104 LYS A CA 1
ATOM 838 C C . LYS A 1 104 ? -1.615 -1.053 16.067 1.00 91.38 104 LYS A C 1
ATOM 840 O O . LYS A 1 104 ? -1.444 -0.146 15.254 1.00 91.38 104 LYS A O 1
ATOM 845 N N . PHE A 1 105 ? -2.755 -1.233 16.717 1.00 90.19 105 PHE A N 1
ATOM 846 C CA . PHE A 1 105 ? -4.015 -0.556 16.414 1.00 90.19 105 PHE A CA 1
ATOM 847 C C . PHE A 1 105 ? -3.978 0.973 16.542 1.00 90.19 105 PHE A C 1
ATOM 849 O O . PHE A 1 105 ? -4.505 1.660 15.667 1.00 90.19 105 PHE A O 1
ATOM 856 N N . ASP A 1 106 ? -3.280 1.515 17.542 1.00 89.12 106 ASP A N 1
ATOM 857 C CA . ASP A 1 106 ? -3.143 2.971 17.702 1.00 89.12 106 ASP A CA 1
ATOM 858 C C . ASP A 1 106 ? -2.408 3.599 16.516 1.00 89.12 106 ASP A C 1
ATOM 860 O O . ASP A 1 106 ? -2.845 4.592 15.939 1.00 89.12 106 ASP A O 1
ATOM 864 N N . LYS A 1 107 ? -1.317 2.959 16.078 1.00 91.19 107 LYS A N 1
ATOM 865 C CA . LYS A 1 107 ? -0.563 3.403 14.900 1.00 91.19 107 LYS A CA 1
ATOM 866 C C . LYS A 1 107 ? -1.380 3.262 13.620 1.00 91.19 107 LYS A C 1
ATOM 868 O O . LYS A 1 107 ? -1.290 4.127 12.752 1.00 91.19 107 LYS A O 1
ATOM 873 N N . ALA A 1 108 ? -2.180 2.199 13.507 1.00 92.00 108 ALA A N 1
ATOM 874 C CA . ALA A 1 108 ? -3.062 2.002 12.362 1.00 92.00 108 ALA A CA 1
ATOM 875 C C . ALA A 1 108 ? -4.076 3.148 12.235 1.00 92.00 108 ALA A C 1
ATOM 877 O O . ALA A 1 108 ? -4.219 3.724 11.158 1.00 92.00 108 ALA A O 1
ATOM 878 N N . LYS A 1 109 ? -4.715 3.528 13.349 1.00 90.81 109 LYS A N 1
ATOM 879 C CA . LYS A 1 109 ? -5.677 4.634 13.416 1.00 90.81 109 LYS A CA 1
ATOM 880 C C . LYS A 1 109 ? -5.070 5.957 12.957 1.00 90.81 109 LYS A C 1
ATOM 882 O O . LYS A 1 109 ? -5.682 6.647 12.145 1.00 90.81 109 LYS A O 1
ATOM 887 N N . GLU A 1 110 ? -3.873 6.293 13.435 1.00 91.31 110 GLU A N 1
ATOM 888 C CA . GLU A 1 110 ? -3.187 7.515 13.004 1.00 91.31 110 GLU A CA 1
ATOM 889 C C . GLU A 1 110 ? -2.862 7.483 11.504 1.00 91.31 110 GLU A C 1
ATOM 891 O O . GLU A 1 110 ? -3.135 8.454 10.804 1.00 91.31 110 GLU A O 1
ATOM 896 N N . CYS A 1 111 ? -2.412 6.344 10.967 1.00 92.00 111 CYS A N 1
ATOM 897 C CA . CYS A 1 111 ? -2.150 6.212 9.529 1.00 92.00 111 CYS A CA 1
ATOM 898 C C . CYS A 1 111 ? -3.421 6.366 8.670 1.00 92.00 111 CYS A C 1
ATOM 900 O O . CYS A 1 111 ? -3.381 7.003 7.618 1.00 92.00 111 CYS A O 1
ATOM 902 N N . TYR A 1 112 ? -4.564 5.822 9.104 1.00 92.31 112 TYR A N 1
ATOM 903 C CA . TYR A 1 112 ? -5.832 6.002 8.388 1.00 92.31 112 TYR A CA 1
ATOM 904 C C . TYR A 1 112 ? -6.330 7.452 8.437 1.00 92.31 112 TYR A C 1
ATOM 906 O O . TYR A 1 112 ? -6.825 7.962 7.433 1.00 92.31 112 TYR A O 1
ATOM 914 N N . LYS A 1 113 ? -6.162 8.144 9.572 1.00 90.00 113 LYS A N 1
ATOM 915 C CA . LYS A 1 113 ? -6.461 9.580 9.672 1.00 90.00 113 LYS A CA 1
ATOM 916 C C . LYS A 1 113 ? -5.571 10.401 8.739 1.00 90.00 113 LYS A C 1
ATOM 918 O O . LYS A 1 113 ? -6.088 11.262 8.036 1.00 90.00 113 LYS A O 1
ATOM 923 N N . GLU A 1 114 ? -4.266 10.117 8.697 1.00 88.31 114 GLU A N 1
ATOM 924 C CA . GLU A 1 114 ? -3.332 10.763 7.764 1.00 88.31 114 GLU A CA 1
ATOM 925 C C . GLU A 1 114 ? -3.797 10.593 6.308 1.00 88.31 114 GLU A C 1
ATOM 927 O O . GLU A 1 114 ? -3.847 11.571 5.563 1.00 88.31 114 GLU A O 1
ATOM 932 N N . ALA A 1 115 ? -4.218 9.383 5.914 1.00 89.69 115 ALA A N 1
ATOM 933 C CA . ALA A 1 115 ? -4.728 9.123 4.566 1.00 89.69 115 ALA A CA 1
ATOM 934 C C . ALA A 1 115 ? -5.941 10.007 4.213 1.00 89.69 115 ALA A C 1
ATOM 936 O O . ALA A 1 115 ? -5.976 10.584 3.128 1.00 89.69 115 ALA A O 1
ATOM 937 N N . LEU A 1 116 ? -6.890 10.172 5.144 1.00 88.62 116 LEU A N 1
ATOM 938 C CA . LEU A 1 116 ? -8.084 11.010 4.958 1.00 88.62 116 LEU A CA 1
ATOM 939 C C . LEU A 1 116 ? -7.784 12.514 4.936 1.00 88.62 116 LEU A C 1
ATOM 941 O O . LEU A 1 116 ? -8.486 13.264 4.259 1.00 88.62 116 LEU A O 1
ATOM 945 N N . VAL A 1 117 ? -6.753 12.963 5.659 1.00 88.62 117 VAL A N 1
ATOM 946 C CA . VAL A 1 117 ? -6.281 14.358 5.595 1.00 88.62 117 VAL A CA 1
ATOM 947 C C . VAL A 1 117 ? -5.691 14.663 4.216 1.00 88.62 117 VAL A C 1
ATOM 949 O O . VAL A 1 117 ? -5.906 15.751 3.684 1.00 88.62 117 VAL A O 1
ATOM 952 N N . ILE A 1 118 ? -4.967 13.708 3.625 1.00 84.38 118 ILE A N 1
ATOM 953 C CA . ILE A 1 118 ? -4.331 13.867 2.309 1.00 84.38 118 ILE A CA 1
ATOM 954 C C . ILE A 1 118 ? -5.358 13.770 1.174 1.00 84.38 118 ILE A C 1
ATOM 956 O O . ILE A 1 118 ? -5.314 14.568 0.229 1.00 84.38 118 ILE A O 1
ATOM 960 N N . ASP A 1 119 ? -6.257 12.788 1.248 1.00 83.19 119 ASP A N 1
ATOM 961 C CA . ASP A 1 119 ? -7.331 12.573 0.285 1.00 83.19 119 ASP A CA 1
ATOM 962 C C . ASP A 1 119 ? -8.619 12.147 0.999 1.00 83.19 119 ASP A C 1
ATOM 964 O O . ASP A 1 119 ? -8.801 10.991 1.388 1.00 83.19 119 ASP A O 1
ATOM 968 N N . ALA A 1 120 ? -9.558 13.088 1.112 1.00 84.56 120 ALA A N 1
ATOM 969 C CA . ALA A 1 120 ? -10.868 12.851 1.714 1.00 84.56 120 ALA A CA 1
ATOM 970 C C . ALA A 1 120 ? -11.693 11.768 0.985 1.00 84.56 120 ALA A C 1
ATOM 972 O O . ALA A 1 120 ? -12.693 11.302 1.527 1.00 84.56 120 ALA A O 1
ATOM 973 N N . LYS A 1 121 ? -11.296 11.364 -0.234 1.00 85.25 121 LYS A N 1
ATOM 974 C CA . LYS A 1 121 ? -11.929 10.286 -1.010 1.00 85.25 121 LYS A CA 1
ATOM 975 C C . LYS A 1 121 ? -11.341 8.902 -0.730 1.00 85.25 121 LYS A C 1
ATOM 977 O O . LYS A 1 121 ? -11.763 7.946 -1.374 1.00 85.25 121 LYS A O 1
ATOM 982 N N . CYS A 1 122 ? -10.390 8.762 0.195 1.00 85.31 122 CYS A N 1
ATOM 983 C CA . CYS A 1 122 ? -9.880 7.456 0.617 1.00 85.31 122 CYS A CA 1
ATOM 984 C C . CYS A 1 122 ? -10.915 6.735 1.503 1.00 85.31 122 CYS A C 1
ATOM 986 O O . CYS A 1 122 ? -10.757 6.602 2.719 1.00 85.31 122 CYS A O 1
ATOM 988 N N . TYR A 1 123 ? -12.022 6.309 0.889 1.00 86.75 123 TYR A N 1
ATOM 989 C CA . TYR A 1 123 ? -13.149 5.673 1.569 1.00 86.75 123 TYR A CA 1
ATOM 990 C C . TYR A 1 123 ? -12.731 4.402 2.307 1.00 86.75 123 TYR A C 1
ATOM 992 O O . TYR A 1 123 ? -13.262 4.121 3.375 1.00 86.75 123 TYR A O 1
ATOM 1000 N N . GLU A 1 124 ? -11.731 3.680 1.808 1.00 89.88 124 GLU A N 1
ATOM 1001 C CA . GLU A 1 124 ? -11.198 2.485 2.452 1.00 89.88 124 GLU A CA 1
ATOM 1002 C C . GLU A 1 124 ? -10.580 2.801 3.822 1.00 89.88 124 GLU A C 1
ATOM 1004 O O . GLU A 1 124 ? -10.745 2.027 4.764 1.00 89.88 124 GLU A O 1
ATOM 1009 N N . ALA A 1 125 ? -9.899 3.945 3.972 1.00 90.56 125 ALA A N 1
ATOM 1010 C CA . ALA A 1 125 ? -9.376 4.384 5.266 1.00 90.56 125 ALA A CA 1
ATOM 1011 C C . ALA A 1 125 ? -10.510 4.750 6.233 1.00 90.56 125 ALA A C 1
ATOM 1013 O O . ALA A 1 125 ? -10.453 4.409 7.416 1.00 90.56 125 ALA A O 1
ATOM 1014 N N . PHE A 1 126 ? -11.560 5.401 5.724 1.00 88.62 126 PHE A N 1
ATOM 1015 C CA . PHE A 1 126 ? -12.754 5.707 6.506 1.00 88.62 126 PHE A CA 1
ATOM 1016 C C . PHE A 1 126 ? -13.461 4.430 6.977 1.00 88.62 126 PHE A C 1
ATOM 1018 O O . PHE A 1 126 ? -13.738 4.293 8.167 1.00 88.62 126 PHE A O 1
ATOM 1025 N N . GLU A 1 127 ? -13.682 3.460 6.087 1.00 90.50 127 GLU A N 1
ATOM 1026 C CA . GLU A 1 127 ? -14.285 2.175 6.445 1.00 90.50 127 GLU A CA 1
ATOM 1027 C C . GLU A 1 127 ? -13.483 1.459 7.530 1.00 90.50 127 GLU A C 1
ATOM 1029 O O . GLU A 1 127 ? -14.077 1.032 8.513 1.00 90.50 127 GLU A O 1
ATOM 1034 N N . GLN A 1 128 ? -12.149 1.400 7.425 1.00 91.12 128 GLN A N 1
ATOM 1035 C CA . GLN A 1 128 ? -11.309 0.766 8.451 1.00 91.12 128 GLN A CA 1
ATOM 1036 C C . GLN A 1 128 ? -11.418 1.436 9.830 1.00 91.12 128 GLN A C 1
ATOM 1038 O O . GLN A 1 128 ? -11.273 0.758 10.852 1.00 91.12 128 GLN A O 1
ATOM 1043 N N . LEU A 1 129 ? -11.670 2.748 9.882 1.00 86.69 129 LEU A N 1
ATOM 1044 C CA . LEU A 1 129 ? -11.892 3.478 11.135 1.00 86.69 129 LEU A CA 1
ATOM 1045 C C . LEU A 1 129 ? -13.271 3.187 11.741 1.00 86.69 129 LEU A C 1
ATOM 1047 O O . LEU A 1 129 ? -13.384 3.113 12.965 1.00 86.69 129 LEU A O 1
ATOM 1051 N N . ILE A 1 130 ? -14.296 3.008 10.903 1.00 83.88 130 ILE A N 1
ATOM 1052 C CA . ILE A 1 130 ? -15.667 2.713 11.338 1.00 83.88 130 ILE A CA 1
ATOM 1053 C C . ILE A 1 130 ? -15.844 1.227 11.690 1.00 83.88 130 ILE A C 1
ATOM 1055 O O . ILE A 1 130 ? -16.497 0.907 12.679 1.00 83.88 130 ILE A O 1
ATOM 1059 N N . SER A 1 131 ? -15.251 0.311 10.919 1.00 73.50 131 SER A N 1
ATOM 1060 C CA . SER A 1 131 ? -15.475 -1.135 11.037 1.00 73.50 131 SER A CA 1
ATOM 1061 C C . SER A 1 131 ? -14.718 -1.792 12.192 1.00 73.50 131 SER A C 1
ATOM 1063 O O . SER A 1 131 ? -15.177 -2.802 12.717 1.00 73.50 131 SER A O 1
ATOM 1065 N N . ASN A 1 132 ? -13.556 -1.262 12.592 1.00 59.78 132 ASN A N 1
ATOM 1066 C CA . ASN A 1 132 ? -12.667 -1.941 13.546 1.00 59.78 132 ASN A CA 1
ATOM 1067 C C . ASN A 1 132 ? -12.880 -1.570 15.028 1.00 59.78 132 ASN A C 1
ATOM 1069 O O . ASN A 1 132 ? -12.048 -1.955 15.845 1.00 59.78 132 ASN A O 1
ATOM 1073 N N . ASN A 1 133 ? -13.919 -0.816 15.424 1.00 54.75 133 ASN A N 1
ATOM 1074 C CA . ASN A 1 133 ? -14.080 -0.338 16.818 1.00 54.75 133 ASN A CA 1
ATOM 1075 C C . ASN A 1 133 ? -12.798 0.310 17.409 1.00 54.75 133 ASN A C 1
ATOM 1077 O O . ASN A 1 133 ? -12.630 0.400 18.625 1.00 54.75 133 ASN A O 1
ATOM 1081 N N . LEU A 1 134 ? -11.899 0.837 16.563 1.00 54.59 134 LEU A N 1
ATOM 1082 C CA . LEU A 1 134 ? -10.650 1.515 16.962 1.00 54.59 134 LEU A CA 1
ATOM 1083 C C . LEU A 1 134 ? -10.906 2.874 17.645 1.00 54.59 134 LEU A C 1
ATOM 1085 O O . LEU A 1 134 ? -9.983 3.644 17.928 1.00 54.59 134 LEU A O 1
ATOM 1089 N N . MET A 1 135 ? -12.175 3.205 17.885 1.00 48.62 135 MET A N 1
ATOM 1090 C CA . MET A 1 135 ? -12.629 4.386 18.609 1.00 48.62 135 MET A CA 1
ATOM 1091 C C . MET A 1 135 ? -13.358 4.076 19.924 1.00 48.62 135 MET A C 1
ATOM 1093 O O . MET A 1 135 ? -13.673 5.026 20.623 1.00 48.62 135 MET A O 1
ATOM 1097 N N . THR A 1 136 ? -13.601 2.817 20.310 1.00 44.41 136 THR A N 1
ATOM 1098 C CA . THR A 1 136 ? -14.506 2.519 21.446 1.00 44.41 136 THR A CA 1
ATOM 1099 C C . THR A 1 136 ? -13.936 1.595 22.526 1.00 44.41 136 THR A C 1
ATOM 1101 O O . THR A 1 136 ? -14.702 1.041 23.306 1.00 44.41 136 THR A O 1
ATOM 1104 N N . ALA A 1 137 ? -12.613 1.429 22.627 1.00 44.59 137 ALA A N 1
ATOM 1105 C CA . ALA A 1 137 ? -12.017 0.655 23.726 1.00 44.59 137 ALA A CA 1
ATOM 1106 C C . ALA A 1 137 ? -11.647 1.489 24.973 1.00 44.59 137 ALA A C 1
ATOM 1108 O O . ALA A 1 137 ? -11.374 0.902 26.015 1.00 44.59 137 ALA A O 1
ATOM 1109 N N . GLU A 1 138 ? -11.661 2.828 24.910 1.00 47.91 138 GLU A N 1
ATOM 1110 C CA . GLU A 1 138 ?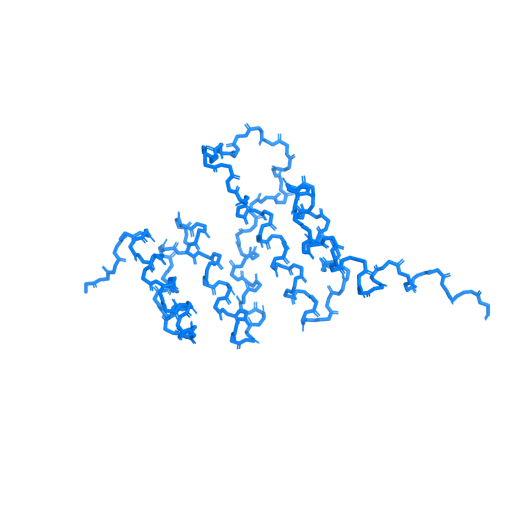 -11.227 3.682 26.037 1.00 47.91 138 GLU A CA 1
ATOM 1111 C C . GLU A 1 138 ? -12.354 4.323 26.870 1.00 47.91 138 GLU A C 1
ATOM 1113 O O . GLU A 1 138 ? -12.065 4.919 27.902 1.00 47.91 138 GLU A O 1
ATOM 1118 N N . GLU A 1 139 ? -13.637 4.155 26.528 1.00 49.19 139 GLU A N 1
ATOM 1119 C CA . GLU A 1 139 ? -14.747 4.782 27.285 1.00 49.19 139 GLU A CA 1
ATOM 1120 C C . GLU A 1 139 ? -15.714 3.782 27.950 1.00 49.19 139 GLU A C 1
ATOM 1122 O O . GLU A 1 139 ? -16.849 4.124 28.268 1.00 49.19 139 GLU A O 1
ATOM 1127 N N . GLY A 1 140 ? -15.276 2.542 28.195 1.00 41.28 140 GLY A N 1
ATOM 1128 C CA . GLY A 1 140 ? -16.151 1.467 28.693 1.00 41.28 140 GLY A CA 1
ATOM 1129 C C . GLY A 1 140 ? -15.680 0.687 29.921 1.00 41.28 140 GLY A C 1
ATOM 1130 O O . GLY A 1 140 ? -16.271 -0.345 30.219 1.00 41.28 140 GLY A O 1
ATOM 1131 N N . MET A 1 141 ? -14.632 1.120 30.629 1.00 43.31 141 MET A N 1
ATOM 1132 C CA . MET A 1 141 ? -14.212 0.494 31.896 1.00 43.31 141 MET A CA 1
ATOM 1133 C C . MET A 1 141 ? -14.034 1.540 33.000 1.00 43.31 141 MET A C 1
ATOM 1135 O O . MET A 1 141 ? -12.949 1.750 33.538 1.00 43.31 141 MET A O 1
ATOM 1139 N N . LYS A 1 142 ? -15.138 2.201 33.340 1.00 40.03 142 LYS A N 1
ATOM 1140 C CA . LYS A 1 142 ? -15.415 2.615 34.714 1.00 40.03 142 LYS A CA 1
ATOM 1141 C C . LYS A 1 142 ? -16.778 2.042 35.063 1.00 40.03 142 LYS A C 1
ATOM 1143 O O . LYS A 1 142 ? -17.780 2.532 34.553 1.00 40.03 142 LYS A O 1
ATOM 1148 N N . ASP A 1 143 ? -16.755 0.908 35.751 1.00 39.78 143 ASP A N 1
ATOM 1149 C CA . ASP A 1 143 ? -17.396 0.682 37.056 1.00 39.78 143 ASP A CA 1
ATOM 1150 C C . ASP A 1 143 ? -17.252 -0.794 37.459 1.00 39.78 143 ASP A C 1
ATOM 1152 O O . ASP A 1 143 ? -17.597 -1.685 36.647 1.00 39.78 143 ASP A O 1
#

Radius of gyration: 16.62 Å; chains: 1; bounding box: 38×37×56 Å